Protein AF-A0A661EXR5-F1 (afdb_monomer_lite)

Radius of gyration: 16.79 Å; chains: 1; bounding box: 41×24×41 Å

Sequence (77 aa):
MTFFEKLKEKTAVEQANFGTIQALQAGFQGNITLETYIAFLTQAYHHVKHTTPLLMACGARLPERLEWLREAVGEYI

pLDDT: mean 93.91, std 4.09, range [76.75, 98.19]

Foldseek 3Di:
DDPVVVVCVVCVVVVVVVCPPPQNVCVVVVNHDPVSVVVVVVVVVVVCVVVLVVLVVVLVPDDPVCVVCNVVSVVVD

Structure (mmCIF, N/CA/C/O backbone):
data_AF-A0A661EXR5-F1
#
_entry.id   AF-A0A661EXR5-F1
#
loop_
_atom_site.group_PDB
_atom_site.id
_atom_site.type_symbol
_atom_site.label_atom_id
_atom_site.label_alt_id
_atom_site.label_comp_id
_atom_site.label_asym_id
_atom_site.label_entity_id
_atom_site.label_seq_id
_atom_site.pdbx_PDB_ins_code
_atom_site.Cartn_x
_atom_site.Cartn_y
_atom_site.Cartn_z
_atom_site.occupancy
_atom_site.B_iso_or_equiv
_atom_site.auth_seq_id
_atom_site.auth_comp_id
_atom_site.auth_asym_id
_atom_site.auth_atom_id
_atom_site.pdbx_PDB_model_num
ATOM 1 N N . MET A 1 1 ? 24.232 3.796 -1.518 1.00 80.50 1 MET A N 1
ATOM 2 C CA . MET A 1 1 ? 22.793 3.889 -1.233 1.00 80.50 1 MET A CA 1
ATOM 3 C C . MET A 1 1 ? 22.013 3.561 -2.499 1.00 80.50 1 MET A C 1
ATOM 5 O O . MET A 1 1 ? 22.286 4.169 -3.529 1.00 80.50 1 MET A O 1
ATOM 9 N N . THR A 1 2 ? 21.121 2.576 -2.463 1.00 96.81 2 THR A N 1
ATOM 10 C CA . THR A 1 2 ? 20.262 2.181 -3.590 1.00 96.81 2 THR A CA 1
ATOM 11 C C . THR A 1 2 ? 19.139 3.203 -3.810 1.00 96.81 2 THR A C 1
ATOM 13 O O . THR A 1 2 ? 18.823 4.004 -2.929 1.00 96.81 2 THR A O 1
ATOM 16 N N . PHE A 1 3 ? 18.500 3.193 -4.985 1.00 95.94 3 PHE A N 1
ATOM 17 C CA . PHE A 1 3 ? 17.342 4.062 -5.236 1.00 95.94 3 PHE A CA 1
ATOM 18 C C . PHE A 1 3 ? 16.194 3.787 -4.251 1.00 95.94 3 PHE A C 1
ATOM 20 O O . PHE A 1 3 ? 15.548 4.718 -3.780 1.00 95.94 3 PHE A O 1
ATOM 27 N N . PHE A 1 4 ? 15.995 2.521 -3.880 1.00 95.44 4 PHE A N 1
ATOM 28 C CA . PHE A 1 4 ? 15.017 2.125 -2.871 1.00 95.44 4 PHE A CA 1
ATOM 29 C C . PHE A 1 4 ? 15.319 2.729 -1.491 1.00 95.44 4 PHE A C 1
ATOM 31 O O . PHE A 1 4 ? 14.428 3.281 -0.852 1.00 95.44 4 PHE A O 1
ATOM 38 N N . GLU A 1 5 ? 16.580 2.697 -1.053 1.00 97.62 5 GLU A N 1
ATOM 39 C CA . GLU A 1 5 ? 16.998 3.331 0.206 1.00 97.62 5 GLU A CA 1
ATOM 40 C C . GLU A 1 5 ? 16.760 4.844 0.186 1.00 97.62 5 GLU A C 1
ATOM 42 O O . GLU A 1 5 ? 16.247 5.393 1.159 1.00 97.62 5 GLU A O 1
ATOM 47 N N . LYS A 1 6 ? 17.031 5.500 -0.951 1.00 97.81 6 LYS A N 1
ATOM 48 C CA . LYS A 1 6 ? 16.726 6.924 -1.139 1.00 97.81 6 LYS A CA 1
ATOM 49 C C . LYS A 1 6 ? 15.231 7.210 -0.987 1.00 97.81 6 LYS A C 1
ATOM 51 O O . LYS A 1 6 ? 14.873 8.199 -0.357 1.00 97.81 6 LYS A O 1
ATOM 56 N N . LEU A 1 7 ? 14.361 6.380 -1.570 1.00 97.62 7 LEU A N 1
ATOM 57 C CA . LEU A 1 7 ? 12.911 6.547 -1.432 1.00 97.62 7 LEU A CA 1
ATOM 58 C C . LEU A 1 7 ? 12.487 6.432 0.033 1.00 97.62 7 LEU A C 1
ATOM 60 O O . LEU A 1 7 ? 11.808 7.325 0.526 1.00 97.62 7 LEU A O 1
ATOM 64 N N . LYS A 1 8 ? 12.962 5.401 0.742 1.00 97.62 8 LYS A N 1
ATOM 65 C CA . LYS A 1 8 ? 12.662 5.211 2.168 1.00 97.62 8 LYS A CA 1
ATOM 66 C C . LYS A 1 8 ? 13.089 6.400 3.021 1.00 97.62 8 LYS A C 1
ATOM 68 O O . LYS A 1 8 ? 12.318 6.845 3.861 1.00 97.62 8 LYS A O 1
ATOM 73 N N . GLU A 1 9 ? 14.299 6.912 2.804 1.00 98.12 9 GLU A N 1
ATOM 74 C CA . GLU A 1 9 ? 14.797 8.087 3.524 1.00 98.12 9 GLU A CA 1
ATOM 75 C C . GLU A 1 9 ? 13.910 9.310 3.256 1.00 98.12 9 GLU A C 1
ATOM 77 O O . GLU A 1 9 ? 13.539 10.033 4.178 1.00 98.12 9 GLU A O 1
ATOM 82 N N . LYS A 1 10 ? 13.526 9.522 1.991 1.00 98.19 10 LYS A N 1
ATOM 83 C CA . LYS A 1 10 ? 12.729 10.683 1.578 1.00 98.19 10 LYS A CA 1
ATOM 84 C C . LYS A 1 10 ? 11.267 10.629 2.005 1.00 98.19 10 LYS A C 1
ATOM 86 O O . LYS A 1 10 ? 10.665 11.690 2.063 1.00 98.19 10 LYS A O 1
ATOM 91 N N . THR A 1 11 ? 10.722 9.451 2.302 1.00 97.81 11 THR A N 1
ATOM 92 C CA . THR A 1 11 ? 9.329 9.283 2.751 1.00 97.81 11 THR A CA 1
ATOM 93 C C . THR A 1 11 ? 9.213 8.905 4.229 1.00 97.81 11 THR A C 1
ATOM 95 O O . THR A 1 11 ? 8.152 8.465 4.673 1.00 97.81 11 THR A O 1
ATOM 98 N N . ALA A 1 12 ? 10.304 8.989 4.997 1.00 98.12 12 ALA A N 1
ATOM 99 C CA . ALA A 1 12 ? 10.340 8.512 6.380 1.00 98.12 12 ALA A CA 1
ATOM 100 C C . ALA A 1 12 ? 9.357 9.271 7.288 1.00 98.12 12 ALA A C 1
ATOM 102 O O . ALA A 1 12 ? 8.717 8.669 8.152 1.00 98.12 12 ALA A O 1
ATOM 103 N N . VAL A 1 13 ? 9.206 10.581 7.073 1.00 98.12 13 VAL A N 1
ATOM 104 C CA . VAL A 1 13 ? 8.296 11.430 7.855 1.00 98.12 13 VAL A CA 1
ATOM 105 C C . VAL A 1 13 ? 6.842 11.072 7.556 1.00 98.12 13 VAL 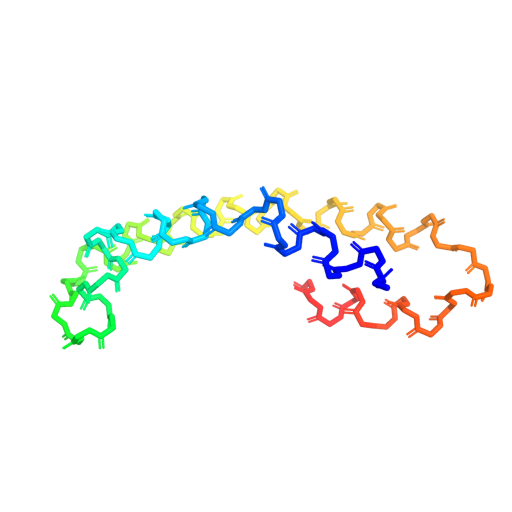A C 1
ATOM 107 O O . VAL A 1 13 ? 6.050 10.873 8.474 1.00 98.12 13 VAL A O 1
ATOM 110 N N . GLU A 1 14 ? 6.489 10.928 6.282 1.00 97.75 14 GLU A N 1
ATOM 111 C CA . GLU A 1 14 ? 5.148 10.550 5.841 1.00 97.75 14 GLU A CA 1
ATOM 112 C C . GLU A 1 14 ? 4.788 9.143 6.315 1.00 97.75 14 GLU A C 1
ATOM 114 O O . GLU A 1 14 ? 3.667 8.918 6.763 1.00 97.75 14 GLU A O 1
ATOM 119 N N . GLN A 1 15 ? 5.742 8.208 6.280 1.00 96.31 15 GLN A N 1
ATOM 120 C CA . GLN A 1 15 ? 5.551 6.862 6.812 1.00 96.31 15 GLN A CA 1
ATOM 121 C C . GLN A 1 15 ? 5.284 6.886 8.324 1.00 96.31 15 GLN A C 1
ATOM 123 O O . GLN A 1 15 ? 4.372 6.204 8.794 1.00 96.31 15 GLN A O 1
ATOM 128 N N . ALA A 1 16 ? 6.043 7.683 9.083 1.00 96.50 16 ALA A N 1
ATOM 129 C CA . ALA A 1 16 ? 5.818 7.845 10.517 1.00 96.50 16 ALA A CA 1
ATOM 130 C C . ALA A 1 16 ? 4.433 8.452 10.799 1.00 96.50 16 ALA A C 1
ATOM 132 O O . ALA A 1 16 ? 3.692 7.927 11.628 1.00 96.50 16 ALA A O 1
ATOM 133 N N . ASN A 1 17 ? 4.049 9.493 10.055 1.00 97.12 17 ASN A N 1
ATOM 134 C CA . ASN A 1 17 ? 2.740 10.140 10.170 1.00 97.12 17 ASN A CA 1
ATOM 135 C C . ASN A 1 17 ? 1.586 9.213 9.771 1.00 97.12 17 ASN A C 1
ATOM 137 O O . ASN A 1 17 ? 0.536 9.232 10.402 1.00 97.12 17 ASN A O 1
ATOM 141 N N . PHE A 1 18 ? 1.767 8.365 8.758 1.00 95.06 18 PHE A N 1
ATOM 142 C CA . PHE A 1 18 ? 0.776 7.352 8.403 1.00 95.06 18 PHE A CA 1
ATOM 143 C C . PHE A 1 18 ? 0.524 6.406 9.580 1.00 95.06 18 PHE A C 1
ATOM 145 O O . PHE A 1 18 ? -0.621 6.106 9.906 1.00 95.06 18 PHE A O 1
ATOM 152 N N . GLY A 1 19 ? 1.586 6.010 10.287 1.00 93.00 19 GLY A N 1
ATOM 153 C CA . GLY A 1 19 ? 1.483 5.183 11.484 1.00 93.00 19 GLY A CA 1
ATOM 154 C C . GLY A 1 19 ? 0.658 5.808 12.611 1.00 93.00 19 GLY A C 1
ATOM 155 O O . GLY A 1 19 ? 0.098 5.065 13.409 1.00 93.00 19 GLY A O 1
ATOM 156 N N . THR A 1 20 ? 0.523 7.135 12.690 1.00 95.44 20 THR A N 1
ATOM 157 C CA . THR A 1 20 ? -0.222 7.800 13.777 1.00 95.44 20 THR A CA 1
ATOM 158 C C . THR A 1 20 ? -1.729 7.903 13.529 1.00 95.44 20 THR A C 1
ATOM 160 O O . THR A 1 20 ? -2.463 8.348 14.414 1.00 95.44 20 THR A O 1
ATOM 163 N N . ILE A 1 21 ? -2.222 7.465 12.365 1.00 94.62 21 ILE A N 1
ATOM 164 C CA . ILE A 1 21 ? -3.656 7.469 12.050 1.00 94.62 21 ILE A CA 1
ATOM 165 C C . ILE A 1 21 ? -4.412 6.619 13.080 1.00 94.62 21 ILE A C 1
ATOM 167 O O . ILE A 1 21 ? -4.141 5.430 13.257 1.00 94.62 21 ILE A O 1
ATOM 171 N N . GLN A 1 22 ? -5.414 7.220 13.728 1.00 91.88 22 GLN A N 1
ATOM 172 C CA . GLN A 1 22 ? -6.149 6.595 14.834 1.00 91.88 22 GLN A CA 1
ATOM 173 C C . GLN A 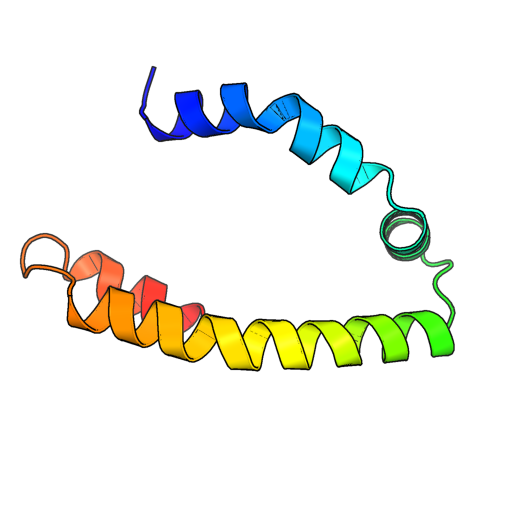1 22 ? -6.794 5.259 14.451 1.00 91.88 22 GLN A C 1
ATOM 175 O O . GLN A 1 22 ? -6.721 4.306 15.221 1.00 91.88 22 GLN A O 1
ATOM 180 N N . ALA A 1 23 ? -7.373 5.156 13.251 1.00 89.62 23 ALA A N 1
ATOM 181 C CA . ALA A 1 23 ? -7.973 3.912 12.770 1.00 89.62 23 ALA A CA 1
ATOM 182 C C . ALA A 1 23 ? -6.945 2.769 12.636 1.00 89.62 23 ALA A C 1
ATOM 184 O O . ALA A 1 23 ? -7.264 1.622 12.942 1.00 89.62 23 ALA A O 1
ATOM 185 N N . LEU A 1 24 ? -5.701 3.076 12.241 1.00 91.31 24 LEU A N 1
ATOM 186 C CA . LEU A 1 24 ? -4.619 2.087 12.169 1.00 91.31 24 LEU A CA 1
ATOM 187 C C . LEU A 1 24 ? -4.157 1.670 13.563 1.00 91.31 24 LEU A C 1
ATOM 189 O O . LEU A 1 24 ? -4.020 0.479 13.829 1.00 91.31 24 LEU A O 1
ATOM 193 N N . GLN A 1 25 ? -3.985 2.632 14.471 1.00 94.31 25 GLN A N 1
ATOM 194 C CA . GLN A 1 25 ? -3.631 2.348 15.863 1.00 94.31 25 GLN A CA 1
ATOM 195 C C . GLN A 1 25 ? -4.690 1.485 16.560 1.00 94.31 25 GLN A C 1
ATOM 197 O O . GLN A 1 25 ? -4.345 0.503 17.215 1.00 94.31 25 GLN A O 1
ATOM 202 N N . ALA A 1 26 ? -5.976 1.790 16.363 1.00 93.19 26 ALA A N 1
ATOM 203 C CA . ALA A 1 26 ? -7.075 0.980 16.880 1.00 93.19 26 ALA A CA 1
ATOM 204 C C . ALA A 1 26 ? -7.052 -0.448 16.312 1.00 93.19 26 ALA A C 1
ATOM 206 O O . ALA A 1 26 ? -7.257 -1.405 17.057 1.00 93.19 26 ALA A O 1
ATOM 207 N N . GLY A 1 27 ? -6.748 -0.599 15.017 1.00 91.88 27 GLY A N 1
ATOM 208 C CA . GLY A 1 27 ? -6.559 -1.901 14.376 1.00 91.88 27 GLY A CA 1
ATOM 209 C C . GLY A 1 27 ? -5.409 -2.704 14.989 1.00 91.88 27 GLY A C 1
ATOM 210 O O . GLY A 1 27 ? -5.610 -3.854 15.373 1.00 91.88 27 GLY A O 1
ATOM 211 N N . PHE A 1 28 ? -4.230 -2.096 15.158 1.00 91.06 28 PHE A N 1
ATOM 212 C CA . PHE A 1 28 ? -3.065 -2.760 15.764 1.00 91.06 28 PHE A CA 1
ATOM 213 C C . PHE A 1 28 ? -3.293 -3.182 17.216 1.00 91.06 28 PHE A C 1
ATOM 215 O O . PHE A 1 28 ? -2.752 -4.192 17.656 1.00 91.06 28 PHE A O 1
ATOM 222 N N . GLN A 1 29 ? -4.097 -2.422 17.956 1.00 94.94 29 GLN A N 1
ATOM 223 C CA . GLN A 1 29 ? -4.427 -2.712 19.352 1.00 94.94 29 GLN A CA 1
ATOM 224 C C . GLN A 1 29 ? -5.604 -3.688 19.503 1.00 94.94 29 GLN A C 1
ATOM 226 O O . GLN A 1 29 ? -5.937 -4.056 20.625 1.00 94.94 29 GLN A O 1
ATOM 231 N N . GLY A 1 30 ? -6.252 -4.095 18.405 1.00 94.25 30 GLY A N 1
ATOM 232 C CA . GLY A 1 30 ? -7.436 -4.959 18.438 1.00 94.25 30 GLY A CA 1
ATOM 233 C C . GLY A 1 30 ? -8.718 -4.267 18.921 1.00 94.25 30 GLY A C 1
ATOM 234 O O . GLY A 1 30 ? -9.709 -4.940 19.183 1.00 94.25 30 GLY A O 1
ATOM 235 N N . ASN A 1 31 ? -8.725 -2.935 19.007 1.00 96.06 31 ASN A N 1
ATOM 236 C CA . ASN A 1 31 ? -9.836 -2.122 19.519 1.00 96.06 31 ASN A CA 1
ATOM 237 C C . ASN A 1 31 ? -10.667 -1.465 18.400 1.00 96.06 31 ASN A C 1
ATOM 239 O O . ASN A 1 31 ? -11.402 -0.507 18.638 1.00 96.06 31 ASN A O 1
ATOM 243 N N . ILE A 1 32 ? -10.528 -1.930 17.158 1.00 95.44 32 ILE A N 1
ATOM 244 C CA . ILE A 1 32 ? -11.281 -1.407 16.016 1.00 95.44 32 ILE A CA 1
ATOM 245 C C . ILE A 1 32 ? -12.749 -1.849 16.087 1.00 95.44 32 ILE A C 1
ATOM 247 O O . ILE A 1 32 ? -13.053 -3.021 16.303 1.00 95.44 32 ILE A O 1
ATOM 251 N N . THR A 1 33 ? -13.682 -0.915 15.896 1.00 95.50 33 THR A N 1
ATOM 252 C CA . THR A 1 33 ? -15.112 -1.250 15.850 1.00 95.50 33 THR A CA 1
ATOM 253 C C . THR A 1 33 ? -15.477 -1.902 14.518 1.00 95.50 33 THR A C 1
ATOM 255 O O . THR A 1 33 ? -14.849 -1.636 13.491 1.00 95.50 33 THR A O 1
ATOM 258 N N . LEU A 1 34 ? -16.544 -2.708 14.509 1.00 95.94 34 LEU A N 1
ATOM 259 C CA . LEU A 1 34 ? -17.068 -3.307 13.277 1.00 95.94 34 LEU A CA 1
ATOM 260 C C . LEU A 1 34 ? -17.402 -2.243 12.219 1.00 95.94 34 LEU A C 1
ATOM 262 O O . LEU A 1 34 ? -17.065 -2.409 11.052 1.00 95.94 34 LEU A O 1
ATOM 266 N N . GLU A 1 35 ? -18.012 -1.131 12.630 1.00 96.56 35 GLU A N 1
ATOM 267 C CA . GLU A 1 35 ? -18.336 -0.008 11.743 1.00 96.56 35 GLU A CA 1
ATOM 268 C C . GLU A 1 35 ? -17.080 0.593 11.098 1.00 96.56 35 GLU A C 1
ATOM 270 O O . GLU A 1 35 ? -17.023 0.752 9.878 1.00 96.56 35 GLU A O 1
ATOM 275 N N . THR A 1 36 ? -16.042 0.857 11.899 1.00 94.69 36 THR A N 1
ATOM 276 C CA . THR A 1 36 ? -14.767 1.395 11.397 1.00 94.69 36 THR A CA 1
ATOM 277 C C . THR A 1 36 ? -14.106 0.417 10.432 1.00 94.69 36 THR A C 1
ATOM 279 O O . THR A 1 36 ? -13.559 0.823 9.408 1.00 94.69 36 THR A O 1
ATOM 282 N N . TYR A 1 37 ? -14.179 -0.882 10.730 1.00 94.94 37 TYR A N 1
ATOM 283 C CA . TYR A 1 37 ? -13.618 -1.916 9.871 1.00 94.94 37 TYR A CA 1
ATOM 284 C C . TYR A 1 37 ? -14.352 -2.012 8.526 1.00 94.94 37 TYR A C 1
ATOM 286 O O . TYR A 1 37 ? -13.710 -2.060 7.478 1.00 94.94 37 TYR A O 1
ATOM 294 N N . ILE A 1 38 ? -15.687 -1.946 8.526 1.00 96.81 38 ILE A N 1
ATOM 295 C CA . ILE A 1 38 ? -16.490 -1.897 7.295 1.00 96.81 38 ILE A CA 1
ATOM 296 C C . ILE A 1 38 ? -16.161 -0.639 6.481 1.00 96.81 38 ILE A C 1
ATOM 298 O O . ILE A 1 38 ? -15.976 -0.725 5.263 1.00 96.81 38 ILE A O 1
ATOM 302 N N . ALA A 1 39 ? -16.040 0.522 7.132 1.00 95.62 39 ALA A N 1
ATOM 303 C CA . ALA A 1 39 ? -15.663 1.765 6.463 1.00 95.62 39 ALA A CA 1
ATOM 304 C C . ALA A 1 39 ? -14.269 1.660 5.819 1.00 95.62 39 ALA A C 1
ATOM 306 O O . ALA A 1 39 ? -14.100 2.027 4.653 1.00 95.62 39 ALA A O 1
ATOM 307 N N . PHE A 1 40 ? -13.293 1.092 6.536 1.00 94.00 40 PHE A N 1
ATOM 308 C CA . PHE A 1 40 ? -11.956 0.818 6.007 1.00 94.00 40 PHE A CA 1
ATOM 309 C C . PHE A 1 40 ? -12.005 -0.109 4.787 1.00 94.00 40 PHE A C 1
ATOM 311 O O . PHE A 1 40 ? -11.459 0.240 3.742 1.00 94.00 40 PHE A O 1
ATOM 318 N N . LEU A 1 41 ? -12.697 -1.250 4.878 1.00 95.56 41 LEU A N 1
ATOM 319 C CA . LEU A 1 41 ? -12.809 -2.208 3.773 1.00 95.56 41 LEU A CA 1
ATOM 320 C C . LEU A 1 41 ? -13.514 -1.613 2.550 1.00 95.56 41 LEU A C 1
ATOM 322 O O . LEU A 1 41 ? -13.126 -1.892 1.417 1.00 95.56 41 LEU A O 1
ATOM 326 N N . THR A 1 42 ? -14.505 -0.748 2.764 1.00 97.38 42 THR A N 1
ATOM 327 C CA . THR A 1 42 ? -15.184 -0.028 1.678 1.00 97.38 42 THR A CA 1
ATOM 328 C C . THR A 1 42 ? -14.200 0.862 0.919 1.00 97.38 42 THR A C 1
ATOM 330 O O . THR A 1 42 ? -14.157 0.840 -0.312 1.00 97.38 42 THR A O 1
ATOM 333 N N . GLN A 1 43 ? -13.353 1.609 1.633 1.00 96.00 43 GLN A N 1
ATOM 334 C CA . GLN A 1 43 ? -12.318 2.428 0.994 1.00 96.00 43 GLN A CA 1
ATOM 335 C C . GLN A 1 43 ? -11.211 1.575 0.363 1.00 96.00 43 GLN A C 1
ATOM 337 O O . GLN A 1 43 ? -10.750 1.891 -0.734 1.00 96.00 43 GLN A O 1
ATOM 342 N N . ALA A 1 44 ? -10.829 0.463 0.995 1.00 94.94 44 ALA A N 1
ATOM 343 C CA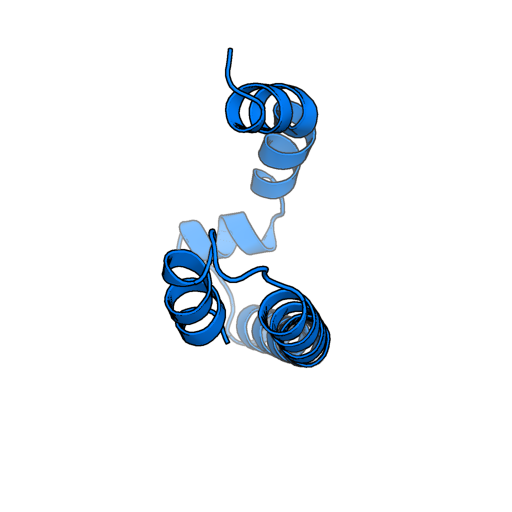 . ALA A 1 44 ? -9.866 -0.483 0.441 1.00 94.94 44 ALA A CA 1
ATOM 344 C C . ALA A 1 44 ? -10.358 -1.083 -0.886 1.00 94.94 44 ALA A C 1
ATOM 346 O O . ALA A 1 44 ? -9.587 -1.164 -1.839 1.00 94.94 44 ALA A O 1
ATOM 347 N N . TYR A 1 45 ? -11.650 -1.411 -0.999 1.00 96.81 45 TYR A N 1
ATOM 348 C CA . TYR A 1 45 ? -12.250 -1.851 -2.260 1.00 96.81 45 TYR A CA 1
ATOM 349 C C . TYR A 1 45 ? -12.083 -0.802 -3.366 1.00 96.81 45 TYR A C 1
ATOM 351 O O . TYR A 1 45 ? -11.638 -1.126 -4.467 1.00 96.81 45 TYR A O 1
ATOM 359 N N . HIS A 1 46 ? -12.400 0.466 -3.081 1.00 97.38 46 HIS A N 1
ATOM 360 C CA . HIS A 1 46 ? -12.221 1.542 -4.058 1.00 97.38 46 HIS A CA 1
ATOM 361 C C . HIS A 1 46 ? -10.751 1.743 -4.432 1.00 97.38 46 HIS A C 1
ATOM 363 O O . HIS A 1 46 ? -10.445 1.934 -5.607 1.00 97.38 46 HIS A O 1
ATOM 369 N N . HIS A 1 47 ? -9.842 1.647 -3.461 1.00 95.38 47 HIS A N 1
ATOM 370 C CA . HIS A 1 47 ? -8.407 1.698 -3.708 1.00 95.38 47 HIS A CA 1
ATOM 371 C C . HIS A 1 47 ? -7.967 0.594 -4.681 1.00 95.38 47 HIS A C 1
ATOM 373 O O . HIS A 1 47 ? -7.421 0.912 -5.737 1.00 95.38 47 HIS A O 1
ATOM 379 N N . VAL A 1 48 ? -8.286 -0.673 -4.387 1.00 95.38 48 VAL A N 1
ATOM 380 C CA . VAL A 1 48 ? -7.925 -1.825 -5.236 1.00 95.38 48 VAL A CA 1
ATOM 381 C C . VAL A 1 48 ? -8.555 -1.716 -6.625 1.00 95.38 48 VAL A C 1
ATOM 383 O O . VAL A 1 48 ? -7.871 -1.887 -7.632 1.00 95.38 48 VAL A O 1
ATOM 386 N N . LYS A 1 49 ? -9.830 -1.310 -6.712 1.00 95.62 49 LYS A N 1
ATOM 387 C CA . LYS A 1 49 ? -10.521 -1.069 -7.990 1.00 95.62 49 LYS A CA 1
ATOM 388 C C . LYS A 1 49 ? -9.738 -0.130 -8.918 1.00 95.62 49 LYS A C 1
ATOM 390 O O . LYS A 1 49 ? -9.817 -0.279 -10.138 1.00 95.62 49 LYS A O 1
ATOM 395 N N . HIS A 1 50 ? -9.009 0.837 -8.364 1.00 94.12 50 HIS A N 1
ATOM 396 C CA . HIS A 1 50 ? -8.205 1.782 -9.135 1.00 94.12 50 HIS A CA 1
ATOM 397 C C . HIS A 1 50 ? -6.742 1.353 -9.308 1.00 94.12 50 HIS A C 1
ATOM 399 O O . HIS A 1 50 ? -6.153 1.654 -10.349 1.00 94.12 50 HIS A O 1
ATOM 405 N N . THR A 1 51 ? -6.145 0.645 -8.346 1.00 94.56 51 THR A N 1
ATOM 406 C CA . THR A 1 51 ? -4.739 0.219 -8.434 1.00 94.56 51 THR A CA 1
ATOM 407 C C . THR A 1 51 ? -4.540 -1.035 -9.278 1.00 94.56 51 THR A C 1
ATOM 409 O O . THR A 1 51 ? -3.523 -1.128 -9.965 1.00 94.56 51 THR A O 1
ATOM 412 N N . THR A 1 52 ? -5.515 -1.946 -9.340 1.00 94.62 52 THR A N 1
ATOM 413 C CA . THR A 1 52 ? -5.442 -3.134 -10.203 1.00 94.62 52 THR A CA 1
ATOM 414 C C . THR A 1 52 ? -5.222 -2.768 -11.682 1.00 94.62 52 THR A C 1
ATOM 416 O O . THR A 1 52 ? -4.232 -3.230 -12.256 1.00 94.62 52 THR A O 1
ATOM 419 N N . PRO A 1 53 ? -6.026 -1.887 -12.322 1.00 94.94 53 PRO A N 1
ATOM 420 C CA . PRO A 1 53 ? -5.768 -1.475 -13.705 1.00 94.94 53 PRO A CA 1
ATOM 421 C C . PRO A 1 53 ? -4.407 -0.796 -13.899 1.00 94.94 53 PRO A C 1
ATOM 423 O O . PRO A 1 53 ? -3.765 -0.983 -14.934 1.00 94.94 53 PRO A O 1
ATOM 426 N N . LEU A 1 54 ? -3.947 -0.021 -12.909 1.00 93.25 54 LEU A N 1
ATOM 427 C CA . LEU A 1 54 ? -2.635 0.626 -12.946 1.00 93.25 54 LEU A CA 1
ATOM 428 C C . LEU A 1 54 ? -1.503 -0.409 -12.974 1.00 93.25 54 LEU A C 1
ATOM 430 O O . LEU A 1 54 ? -0.560 -0.269 -13.753 1.00 93.25 54 LEU A O 1
ATOM 434 N N . LEU A 1 55 ? -1.600 -1.460 -12.163 1.00 93.25 55 LEU A N 1
ATOM 435 C CA . LEU A 1 55 ? -0.590 -2.513 -12.112 1.00 93.25 55 LEU A CA 1
ATOM 436 C C . LEU A 1 55 ? -0.643 -3.436 -13.323 1.00 93.25 55 LEU A C 1
ATOM 438 O O . LEU A 1 55 ? 0.412 -3.774 -13.855 1.00 93.25 55 LEU A O 1
ATOM 442 N N . MET A 1 56 ? -1.832 -3.730 -13.854 1.00 92.62 56 MET A N 1
ATOM 443 C CA . MET A 1 56 ? -1.962 -4.386 -15.159 1.00 92.62 56 MET A CA 1
ATOM 444 C C . MET A 1 56 ? -1.269 -3.566 -16.257 1.00 92.62 56 MET A C 1
ATOM 446 O O . MET A 1 56 ? -0.510 -4.104 -17.065 1.00 92.62 56 MET A O 1
ATOM 450 N N . ALA A 1 57 ? -1.471 -2.243 -16.263 1.00 94.25 57 ALA A N 1
ATOM 451 C CA . ALA A 1 57 ? -0.832 -1.335 -17.212 1.00 94.25 57 ALA A CA 1
ATOM 452 C C . ALA A 1 57 ? 0.695 -1.250 -17.033 1.00 94.25 57 ALA A C 1
ATOM 454 O O . ALA A 1 57 ? 1.407 -1.097 -18.032 1.00 94.25 57 ALA A O 1
ATOM 455 N N . CYS A 1 58 ? 1.186 -1.347 -15.793 1.00 93.44 58 CYS A N 1
ATOM 456 C CA . CYS A 1 58 ? 2.608 -1.461 -15.471 1.00 93.44 58 CYS A CA 1
ATOM 457 C C . CYS A 1 58 ? 3.179 -2.769 -16.029 1.00 93.44 58 CYS A C 1
ATOM 459 O O . CYS A 1 58 ? 4.113 -2.732 -16.830 1.00 93.44 58 CYS A O 1
ATOM 461 N N . GLY A 1 59 ? 2.551 -3.903 -15.698 1.00 92.69 59 GLY A N 1
ATOM 462 C CA . GLY A 1 59 ? 2.936 -5.230 -16.171 1.00 92.69 59 GLY A CA 1
ATOM 463 C C . GLY A 1 59 ? 3.021 -5.285 -17.693 1.00 92.69 59 GLY A C 1
ATOM 464 O O . GLY A 1 59 ? 4.059 -5.647 -18.239 1.00 92.69 59 GLY A O 1
ATOM 465 N N . ALA A 1 60 ? 1.992 -4.815 -18.404 1.00 93.31 60 ALA A N 1
ATOM 466 C CA . ALA A 1 60 ? 1.963 -4.782 -19.871 1.00 93.31 60 ALA A CA 1
ATOM 467 C C . ALA A 1 60 ? 3.109 -3.970 -20.515 1.00 93.31 60 ALA A C 1
ATOM 469 O O . ALA A 1 60 ? 3.421 -4.177 -21.684 1.00 93.31 60 ALA A O 1
ATOM 470 N N . ARG A 1 61 ? 3.740 -3.051 -19.771 1.00 95.06 61 ARG A N 1
ATOM 471 C CA . ARG A 1 61 ? 4.857 -2.211 -20.238 1.00 95.06 61 ARG A CA 1
ATOM 472 C C . ARG A 1 61 ? 6.228 -2.702 -19.775 1.00 95.06 61 ARG A C 1
ATOM 474 O O . ARG A 1 61 ? 7.233 -2.082 -20.128 1.00 95.06 61 ARG A O 1
ATOM 481 N N . LE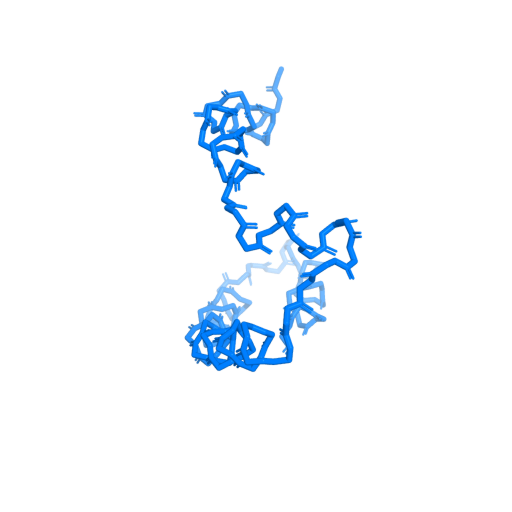U A 1 62 ? 6.295 -3.781 -18.992 1.00 95.19 62 LEU A N 1
ATOM 482 C CA . LEU A 1 62 ? 7.571 -4.347 -18.570 1.00 95.19 62 LEU A CA 1
ATOM 483 C C . LEU A 1 62 ? 8.327 -4.917 -19.786 1.00 95.19 62 LEU A C 1
ATOM 485 O O . LEU A 1 62 ? 7.759 -5.725 -20.525 1.00 95.19 62 LEU A O 1
ATOM 489 N N . PRO A 1 63 ? 9.592 -4.511 -20.001 1.00 96.12 63 PRO A N 1
ATOM 490 C CA . PRO A 1 63 ? 10.442 -5.066 -21.048 1.00 96.12 63 PRO A CA 1
ATOM 491 C C . PRO A 1 63 ? 10.875 -6.494 -20.695 1.00 96.12 63 PRO A C 1
ATOM 493 O O . PRO A 1 63 ? 10.990 -6.824 -19.519 1.00 96.12 63 PRO A O 1
ATOM 496 N N . GLU A 1 64 ? 11.233 -7.294 -21.700 1.00 95.06 64 GLU A N 1
ATOM 497 C CA . GLU A 1 64 ? 11.624 -8.710 -21.556 1.00 95.06 64 GLU A CA 1
ATOM 498 C C . GLU A 1 64 ? 12.712 -8.954 -20.492 1.00 95.06 64 GLU A C 1
ATOM 500 O O . GLU A 1 64 ? 12.635 -9.895 -19.711 1.00 95.06 64 GLU A O 1
ATOM 505 N N . ARG A 1 65 ? 13.693 -8.048 -20.358 1.00 96.19 65 ARG A N 1
ATOM 506 C CA . ARG A 1 65 ? 14.731 -8.152 -19.309 1.00 96.19 65 ARG A CA 1
ATOM 507 C C . ARG A 1 65 ? 14.180 -8.141 -17.868 1.00 96.19 65 ARG A C 1
ATOM 509 O O . ARG A 1 65 ? 14.915 -8.451 -16.935 1.00 96.19 65 ARG A O 1
ATOM 516 N N . LEU A 1 66 ? 12.938 -7.690 -17.677 1.00 95.56 66 LEU A N 1
ATOM 517 C CA . LEU A 1 66 ? 12.221 -7.629 -16.400 1.00 95.56 66 LEU A CA 1
ATOM 518 C C . LEU A 1 66 ? 11.067 -8.640 -16.341 1.00 95.56 66 LEU A C 1
ATOM 520 O O . LEU A 1 66 ? 10.178 -8.483 -15.510 1.00 95.56 66 LEU A O 1
ATOM 524 N N . GLU A 1 67 ? 11.060 -9.668 -17.192 1.00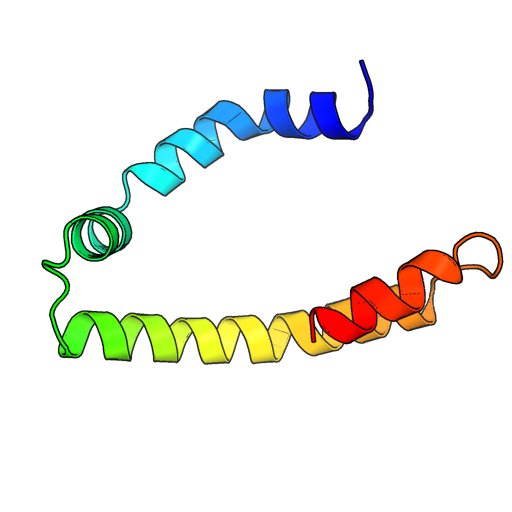 91.38 67 GLU A N 1
ATOM 525 C CA . GLU A 1 67 ? 9.976 -10.658 -17.223 1.00 91.38 67 GLU A CA 1
ATOM 526 C C . GLU A 1 67 ? 9.775 -11.352 -15.867 1.00 91.38 67 GLU A C 1
ATOM 528 O O . GLU A 1 67 ? 8.644 -11.579 -15.451 1.00 91.38 67 GLU A O 1
ATOM 533 N N . TRP A 1 68 ? 10.859 -11.552 -15.111 1.00 91.69 68 TRP A N 1
ATOM 534 C CA . TRP A 1 68 ? 10.831 -12.064 -13.735 1.00 91.69 68 TRP A CA 1
ATOM 535 C C . TRP A 1 68 ? 9.951 -11.239 -12.776 1.00 91.69 68 TRP A C 1
ATOM 537 O O . TRP 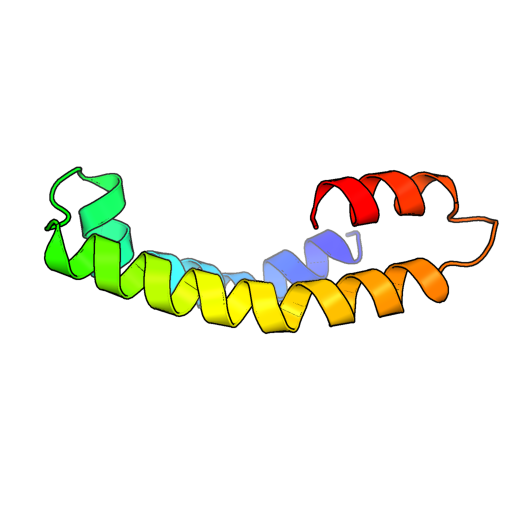A 1 68 ? 9.502 -11.756 -11.759 1.00 91.69 68 TRP A O 1
ATOM 547 N N . LEU A 1 69 ? 9.702 -9.958 -13.073 1.00 91.62 69 LEU A N 1
ATOM 548 C CA . LEU A 1 69 ? 8.867 -9.072 -12.258 1.00 91.62 69 LEU A CA 1
ATOM 549 C C . LEU A 1 69 ? 7.382 -9.153 -12.647 1.00 91.62 69 LEU A C 1
ATOM 551 O O . LEU A 1 69 ? 6.524 -8.744 -11.868 1.00 91.62 69 LEU A O 1
ATOM 555 N N . ARG A 1 70 ? 7.057 -9.669 -13.841 1.00 90.12 70 ARG A N 1
ATOM 556 C CA . ARG A 1 70 ? 5.676 -9.728 -14.340 1.00 90.12 70 ARG A CA 1
ATOM 557 C C . ARG A 1 70 ? 4.799 -10.617 -13.460 1.00 90.12 70 ARG A C 1
ATOM 559 O O . ARG A 1 70 ? 3.674 -10.229 -13.163 1.00 90.12 70 ARG A O 1
ATOM 566 N N . GLU A 1 71 ? 5.328 -11.755 -13.019 1.00 87.69 71 GLU A N 1
ATOM 567 C CA . GLU A 1 71 ? 4.636 -12.677 -12.111 1.00 87.69 71 GLU A CA 1
ATOM 568 C C . GLU A 1 71 ? 4.349 -12.013 -10.758 1.00 87.69 71 GLU A C 1
ATOM 570 O O . GLU A 1 71 ? 3.199 -11.965 -10.336 1.00 87.69 71 GLU A O 1
ATOM 575 N N . ALA A 1 72 ? 5.348 -11.359 -10.154 1.00 89.31 72 ALA A N 1
ATOM 576 C CA . ALA A 1 72 ? 5.183 -10.640 -8.888 1.00 89.31 72 ALA A CA 1
ATOM 577 C C . ALA A 1 72 ? 4.170 -9.477 -8.971 1.00 89.31 72 ALA A C 1
ATOM 579 O O . ALA A 1 72 ? 3.473 -9.182 -8.003 1.00 89.31 72 ALA A O 1
ATOM 580 N N . VAL A 1 73 ? 4.063 -8.805 -10.126 1.00 88.69 73 VAL A N 1
ATOM 581 C CA . VAL A 1 73 ? 3.016 -7.791 -10.364 1.00 88.69 73 VAL A CA 1
ATOM 582 C C . VAL A 1 73 ? 1.634 -8.441 -10.486 1.00 88.69 73 VAL A C 1
ATOM 584 O O . VAL A 1 73 ? 0.653 -7.845 -10.048 1.00 88.69 73 VAL A O 1
ATOM 587 N N . GLY A 1 74 ? 1.558 -9.642 -11.063 1.00 85.75 74 GLY A N 1
ATOM 588 C CA . GLY A 1 74 ? 0.333 -10.434 -11.150 1.00 85.75 74 GLY A CA 1
ATOM 589 C C . GLY A 1 74 ? -0.168 -10.912 -9.788 1.00 85.75 74 GLY A C 1
ATOM 590 O O . GLY A 1 74 ? -1.355 -10.793 -9.530 1.00 85.75 74 GLY A O 1
ATOM 591 N N . GLU A 1 75 ? 0.720 -11.376 -8.904 1.00 86.62 75 GLU A N 1
ATOM 592 C CA . GLU A 1 75 ? 0.362 -11.821 -7.543 1.00 86.62 75 GLU A CA 1
ATOM 593 C C . GLU A 1 75 ? -0.179 -10.700 -6.646 1.00 86.62 75 GLU A C 1
ATOM 595 O O . GLU A 1 75 ? -0.898 -10.959 -5.683 1.00 86.62 75 GLU A O 1
ATOM 600 N N . TYR A 1 76 ? 0.191 -9.450 -6.929 1.00 78.88 76 TYR A N 1
ATOM 601 C CA . TYR A 1 76 ? -0.290 -8.297 -6.170 1.00 78.88 76 TYR A CA 1
ATOM 602 C C . TYR A 1 76 ? -1.754 -7.943 -6.496 1.00 78.88 76 TYR A C 1
ATOM 604 O O . TYR A 1 76 ? -2.416 -7.279 -5.696 1.00 78.88 76 TYR A O 1
ATOM 612 N N . ILE A 1 77 ? -2.237 -8.326 -7.683 1.00 76.75 77 ILE A N 1
ATOM 613 C CA . ILE A 1 77 ? -3.577 -8.011 -8.202 1.00 76.75 77 ILE A CA 1
ATOM 614 C C . ILE A 1 77 ? -4.589 -9.062 -7.746 1.00 76.75 77 ILE A C 1
ATOM 616 O O . ILE A 1 77 ? -5.691 -8.630 -7.334 1.00 76.75 77 ILE A O 1
#

Secondary structure (DSSP, 8-state):
--HHHHHHHHTHHHHHHHHT-HHHHHHHTT---HHHHHHHHHHHHHHHHHHHHHHHHHHHT--GGGHHHHHHHHHT-